Protein AF-A0A7C0Y562-F1 (afdb_monomer_lite)

Radius of gyration: 13.5 Å; chains: 1; bounding box: 38×22×34 Å

Sequence (67 aa):
MAKNKEKWIQSAIKHPGALRKQLKVKKGKKIPLSKLKKAAKKGGVLGRRARLAITLRKLAAKRKKKK

Secondary structure (DSSP, 8-state):
--TTSTTHHHHH-SSTTHHHHHTTPPTTSPPPHHHHHHHHTS-HHHHHHHHHHHHHHHHHHHHHHT-

Foldseek 3Di:
DPPCPVPVVVVVCPDPCPLVVVLVHDPPDDDDPVSLVVQCPDDDPSVVVSVVVVVVVVVVVVVVVVD

pLDDT: mean 85.41, std 9.9, range [50.38, 93.56]

Structure (mmCIF, N/CA/C/O backbone):
data_AF-A0A7C0Y562-F1
#
_entry.id   AF-A0A7C0Y562-F1
#
loop_
_atom_site.group_PDB
_atom_site.id
_atom_site.type_symbol
_atom_site.label_atom_id
_atom_site.label_alt_id
_atom_site.label_comp_id
_atom_site.label_asym_id
_atom_site.label_entity_id
_atom_site.label_seq_id
_atom_site.pdbx_PDB_ins_code
_atom_site.Cartn_x
_atom_site.Cartn_y
_atom_site.Cartn_z
_atom_site.occupancy
_atom_site.B_iso_or_equiv
_atom_site.auth_seq_id
_atom_site.auth_comp_id
_atom_site.auth_asym_id
_atom_site.auth_atom_id
_atom_site.pdbx_PDB_model_num
ATOM 1 N N . MET A 1 1 ? 27.270 9.980 4.155 1.00 55.66 1 MET A N 1
ATOM 2 C CA . MET A 1 1 ? 26.495 8.851 3.577 1.00 55.66 1 MET A CA 1
ATOM 3 C C . MET A 1 1 ? 25.681 8.186 4.698 1.00 55.66 1 MET A C 1
ATOM 5 O O . MET A 1 1 ? 26.122 8.262 5.829 1.00 55.66 1 MET A O 1
ATOM 9 N N . ALA A 1 2 ? 24.509 7.588 4.406 1.00 50.38 2 ALA A N 1
ATOM 10 C CA . ALA A 1 2 ? 23.600 6.854 5.329 1.00 50.38 2 ALA A CA 1
ATOM 11 C C . ALA A 1 2 ? 22.399 7.559 6.026 1.00 50.38 2 ALA A C 1
ATOM 13 O O . ALA A 1 2 ? 21.827 6.988 6.946 1.00 50.38 2 ALA A O 1
ATOM 14 N N . LYS A 1 3 ? 21.857 8.678 5.517 1.00 54.66 3 LYS A N 1
ATOM 15 C CA . LYS A 1 3 ? 20.547 9.206 6.000 1.00 54.66 3 LYS A CA 1
ATOM 16 C C . LYS A 1 3 ? 19.313 8.390 5.537 1.00 54.66 3 LYS A C 1
ATOM 18 O O . LYS A 1 3 ? 18.188 8.676 5.930 1.00 54.66 3 LYS A O 1
ATOM 23 N N . ASN A 1 4 ? 19.512 7.379 4.679 1.00 55.69 4 ASN A N 1
ATOM 24 C CA . ASN A 1 4 ? 18.442 6.640 3.983 1.00 55.69 4 ASN A CA 1
ATOM 25 C C . ASN A 1 4 ? 18.011 5.311 4.637 1.00 55.69 4 ASN A C 1
ATOM 27 O O . ASN A 1 4 ? 16.964 4.786 4.259 1.00 55.69 4 ASN A O 1
ATOM 31 N N . LYS A 1 5 ? 18.773 4.744 5.587 1.00 62.50 5 LYS A N 1
ATOM 32 C CA . LYS A 1 5 ? 18.415 3.451 6.214 1.00 62.50 5 LYS A CA 1
ATOM 33 C C . LYS A 1 5 ? 17.236 3.582 7.180 1.00 62.50 5 LYS A C 1
ATOM 35 O O . LYS A 1 5 ? 16.316 2.771 7.136 1.00 62.50 5 LYS A O 1
ATOM 40 N N . GLU A 1 6 ? 17.222 4.635 7.994 1.00 71.31 6 GLU A N 1
ATOM 41 C CA . GLU A 1 6 ? 16.200 4.831 9.033 1.00 71.31 6 GLU A CA 1
ATOM 42 C C . GLU A 1 6 ? 14.797 5.060 8.453 1.00 71.31 6 GLU A C 1
ATOM 44 O O . GLU A 1 6 ? 13.796 4.628 9.019 1.00 71.31 6 GLU A O 1
ATOM 49 N N . LYS A 1 7 ? 14.713 5.700 7.281 1.00 81.44 7 LYS A N 1
ATOM 50 C CA . LYS A 1 7 ? 13.453 6.084 6.625 1.00 81.44 7 LYS A CA 1
ATOM 51 C C . LYS A 1 7 ? 13.197 5.317 5.328 1.00 81.44 7 LYS A C 1
ATOM 53 O O . LYS A 1 7 ? 12.547 5.835 4.420 1.00 81.44 7 LYS A O 1
ATOM 58 N N . TRP A 1 8 ? 13.642 4.060 5.247 1.00 82.88 8 TRP A N 1
ATOM 59 C CA . TRP A 1 8 ? 13.567 3.258 4.017 1.00 82.88 8 TRP A CA 1
ATOM 60 C C . TRP A 1 8 ? 12.151 3.178 3.413 1.00 82.88 8 TRP A C 1
ATOM 62 O O . TRP A 1 8 ? 12.004 3.201 2.192 1.00 82.88 8 TRP A O 1
ATOM 72 N N . ILE A 1 9 ? 11.094 3.152 4.241 1.00 82.25 9 ILE A N 1
ATOM 73 C CA . ILE A 1 9 ? 9.694 3.132 3.774 1.00 82.25 9 ILE A CA 1
ATOM 74 C C . ILE A 1 9 ? 9.306 4.461 3.117 1.00 82.25 9 ILE A C 1
ATOM 76 O O . ILE A 1 9 ? 8.643 4.455 2.082 1.00 82.25 9 ILE A O 1
ATOM 80 N N . GLN A 1 10 ? 9.707 5.597 3.695 1.00 82.69 10 GLN A N 1
ATOM 81 C CA . GLN A 1 10 ? 9.439 6.911 3.103 1.00 82.69 10 GLN A CA 1
ATOM 82 C C . GLN A 1 10 ? 10.207 7.064 1.788 1.00 82.69 10 GLN A C 1
ATOM 84 O O . GLN A 1 10 ? 9.610 7.437 0.781 1.00 82.69 10 GLN A O 1
ATOM 89 N N . SER A 1 11 ? 11.480 6.663 1.761 1.00 84.75 11 SER A N 1
ATOM 90 C CA . SER A 1 11 ? 12.307 6.696 0.548 1.00 84.75 11 SER A CA 1
ATOM 91 C C . SER A 1 11 ? 11.790 5.755 -0.552 1.00 84.75 11 SER A C 1
ATOM 93 O O . SER A 1 11 ? 11.925 6.050 -1.741 1.00 84.75 11 SER A O 1
ATOM 95 N N . ALA A 1 12 ? 11.138 4.646 -0.186 1.00 80.38 12 ALA A N 1
ATOM 96 C CA . ALA A 1 12 ? 10.508 3.724 -1.132 1.00 80.38 12 ALA A CA 1
ATOM 97 C C . ALA A 1 12 ? 9.217 4.281 -1.772 1.00 80.38 12 ALA A C 1
ATOM 99 O O . ALA A 1 12 ? 8.789 3.799 -2.826 1.00 80.38 12 ALA A O 1
ATOM 100 N N . ILE A 1 13 ? 8.585 5.302 -1.178 1.00 83.44 13 ILE A N 1
ATOM 101 C CA . ILE A 1 13 ? 7.339 5.909 -1.670 1.00 83.44 13 ILE A CA 1
ATOM 102 C C . ILE A 1 13 ? 7.661 7.240 -2.366 1.00 83.44 13 ILE A C 1
ATOM 104 O O . ILE A 1 13 ? 7.361 8.318 -1.867 1.00 83.44 13 ILE A O 1
ATOM 108 N N . LYS A 1 14 ? 8.233 7.163 -3.575 1.00 81.19 14 LYS A N 1
ATOM 109 C CA . LYS A 1 14 ? 8.581 8.357 -4.377 1.00 81.19 14 LYS A CA 1
ATOM 110 C C . LYS A 1 14 ? 7.366 9.129 -4.909 1.00 81.19 14 LYS A C 1
ATOM 112 O O . LYS A 1 14 ? 7.400 10.346 -5.028 1.00 81.19 14 LYS A O 1
ATOM 117 N N . HIS A 1 15 ? 6.278 8.426 -5.231 1.00 83.88 15 HIS A N 1
ATOM 118 C CA . HIS A 1 15 ? 5.062 9.028 -5.793 1.00 83.88 15 HIS A CA 1
ATOM 119 C C . HIS A 1 15 ? 3.845 8.723 -4.912 1.00 83.88 15 HIS A C 1
ATOM 121 O O . HIS A 1 15 ? 3.200 7.673 -5.081 1.00 83.88 15 HIS A O 1
ATOM 127 N N . PRO A 1 16 ? 3.495 9.615 -3.968 1.00 86.00 16 PRO A N 1
ATOM 128 C CA . PRO A 1 16 ? 2.344 9.405 -3.104 1.00 86.00 16 PRO A CA 1
ATOM 129 C C . PRO A 1 16 ? 1.057 9.325 -3.935 1.00 86.00 16 PRO A C 1
ATOM 131 O O . PRO A 1 16 ? 0.793 10.117 -4.837 1.00 86.00 16 PRO A O 1
ATOM 134 N N . GLY A 1 17 ? 0.231 8.318 -3.649 1.00 87.25 17 GLY A N 1
ATOM 135 C CA . GLY A 1 17 ? -1.034 8.104 -4.357 1.00 87.25 17 GLY A CA 1
ATOM 136 C C . GLY A 1 17 ? -0.930 7.400 -5.716 1.00 87.25 17 GLY A C 1
ATOM 137 O O . GLY A 1 17 ? -1.966 7.227 -6.359 1.00 87.25 17 GLY A O 1
ATOM 138 N N . ALA A 1 18 ? 0.250 6.925 -6.137 1.00 89.00 18 ALA A N 1
ATOM 139 C CA . ALA A 1 18 ? 0.408 6.169 -7.387 1.00 89.00 18 ALA A CA 1
ATOM 140 C C . ALA A 1 18 ? -0.516 4.937 -7.458 1.00 89.00 18 ALA A C 1
ATOM 142 O O . ALA A 1 18 ? -1.226 4.751 -8.443 1.00 89.00 18 ALA A O 1
ATOM 143 N N . LEU A 1 19 ? -0.598 4.149 -6.377 1.00 88.44 19 LEU A N 1
ATOM 144 C CA . LEU A 1 19 ? -1.511 3.001 -6.295 1.00 88.44 19 LEU A C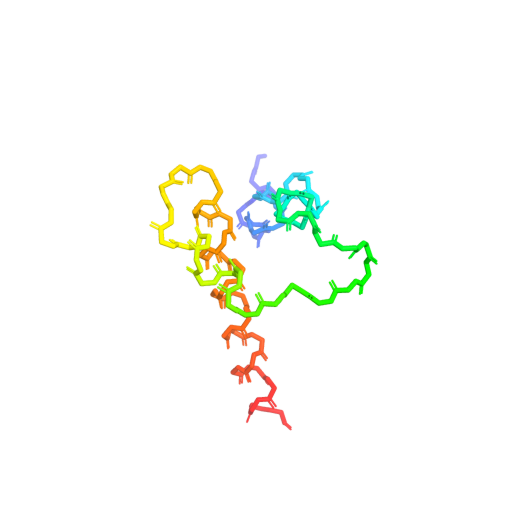A 1
ATOM 145 C C . LEU A 1 19 ? -2.984 3.418 -6.466 1.00 88.44 19 LEU A C 1
ATOM 147 O O . LEU A 1 19 ? -3.754 2.730 -7.127 1.00 88.44 19 LEU A O 1
ATOM 151 N N . ARG A 1 20 ? -3.381 4.567 -5.904 1.00 90.56 20 ARG A N 1
ATOM 152 C CA . ARG A 1 20 ? -4.753 5.087 -6.009 1.00 90.56 20 ARG A CA 1
ATOM 153 C C . ARG A 1 20 ? -5.094 5.478 -7.448 1.00 90.56 20 ARG A C 1
ATOM 155 O O . ARG A 1 20 ? -6.176 5.131 -7.918 1.00 90.56 20 ARG A O 1
ATOM 162 N N . LYS A 1 21 ? -4.163 6.156 -8.134 1.00 88.31 21 LYS A N 1
ATOM 163 C CA . LYS A 1 21 ? -4.290 6.514 -9.556 1.00 88.31 21 LYS A CA 1
ATOM 164 C C . LYS A 1 21 ? -4.444 5.257 -10.418 1.00 88.31 21 LYS A C 1
ATOM 166 O O . LYS A 1 21 ? -5.387 5.171 -11.194 1.00 88.31 21 LYS A O 1
ATOM 171 N N . GLN A 1 22 ? -3.599 4.245 -10.199 1.00 87.50 22 GLN A N 1
ATOM 172 C CA . GLN A 1 22 ? -3.657 2.977 -10.941 1.00 87.50 22 GLN A CA 1
ATOM 173 C C . GLN A 1 22 ? -4.974 2.212 -10.739 1.00 87.50 22 GLN A C 1
ATOM 175 O O . GLN A 1 22 ? -5.444 1.542 -11.651 1.00 87.50 22 GLN A O 1
ATOM 180 N N . LEU A 1 23 ? -5.592 2.317 -9.560 1.00 87.69 23 LEU A N 1
ATOM 181 C 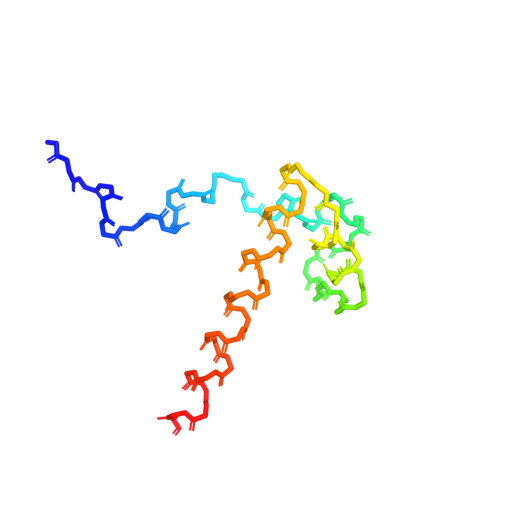CA . LEU A 1 23 ? -6.880 1.678 -9.264 1.00 87.69 23 LEU A CA 1
ATOM 182 C C . LEU A 1 23 ? -8.101 2.539 -9.636 1.00 87.69 23 LEU A C 1
ATOM 184 O O . LEU A 1 23 ? -9.227 2.144 -9.319 1.00 87.69 23 LEU A O 1
ATOM 188 N N . LYS A 1 24 ? -7.890 3.704 -10.273 1.00 87.25 24 LYS A N 1
ATOM 189 C CA . LYS A 1 24 ? -8.930 4.680 -10.649 1.00 87.25 24 LYS A CA 1
ATOM 190 C C . LYS A 1 24 ? -9.869 5.030 -9.482 1.00 87.25 24 LYS A C 1
ATOM 192 O O . LYS A 1 24 ? -11.081 5.149 -9.641 1.00 87.25 24 LYS A O 1
ATOM 197 N N . VAL A 1 25 ? -9.322 5.149 -8.270 1.00 87.50 25 VAL A N 1
ATOM 198 C CA . VAL A 1 25 ? -10.095 5.536 -7.077 1.00 87.50 25 VAL A CA 1
ATOM 199 C C . VAL A 1 25 ? -10.049 7.058 -6.924 1.00 87.50 25 VAL A C 1
ATOM 201 O O . VAL A 1 25 ? -8.970 7.651 -7.007 1.00 87.50 25 VAL A O 1
ATOM 204 N N . LYS A 1 26 ? -11.206 7.692 -6.671 1.00 85.06 26 LYS A N 1
ATOM 205 C CA . LYS A 1 26 ? -11.304 9.148 -6.450 1.00 85.06 26 LYS A CA 1
ATOM 206 C C . LYS A 1 26 ? -10.308 9.607 -5.372 1.00 85.06 26 LYS A C 1
ATOM 208 O O . LYS A 1 26 ? -10.120 8.933 -4.354 1.00 85.06 26 LYS A O 1
ATOM 213 N N . LYS A 1 27 ? -9.654 10.754 -5.596 1.00 80.38 27 LYS A N 1
ATOM 214 C CA . LYS A 1 27 ? -8.740 11.377 -4.621 1.00 80.38 27 LYS A CA 1
ATOM 215 C C . LYS A 1 27 ? -9.486 11.598 -3.297 1.00 80.38 27 LYS A C 1
ATOM 217 O O . LYS A 1 27 ? -10.670 11.902 -3.302 1.00 80.38 27 LYS A O 1
ATOM 222 N N . GLY A 1 28 ? -8.814 11.341 -2.175 1.00 79.56 28 GLY A N 1
ATOM 223 C CA . GLY A 1 28 ? -9.408 11.440 -0.834 1.00 79.56 28 GLY A CA 1
ATOM 224 C C . GLY A 1 28 ? -10.260 10.242 -0.396 1.00 79.56 28 GLY A C 1
ATOM 225 O O . GLY A 1 28 ? -10.450 10.047 0.800 1.00 79.56 28 GLY A O 1
ATOM 226 N N . LYS A 1 29 ? -10.709 9.372 -1.314 1.00 84.69 29 LYS A N 1
ATOM 227 C CA . LYS A 1 29 ? -11.467 8.172 -0.934 1.00 84.69 29 LYS A CA 1
ATOM 228 C C . LYS A 1 29 ? -10.548 7.025 -0.515 1.00 84.69 29 LYS A C 1
ATOM 230 O O . LYS A 1 29 ? -9.469 6.818 -1.079 1.00 84.69 29 LYS A O 1
ATOM 235 N N . LYS A 1 30 ? -11.009 6.243 0.467 1.00 86.25 30 LYS A N 1
ATOM 236 C CA . LYS A 1 30 ? -10.354 4.996 0.885 1.00 86.25 30 LYS A CA 1
ATOM 237 C C . LYS A 1 30 ? -10.332 4.012 -0.288 1.00 86.25 30 LYS A C 1
ATOM 239 O O . LYS A 1 30 ? -11.322 3.861 -1.000 1.00 86.25 30 LYS A O 1
ATOM 244 N N . ILE A 1 31 ? -9.201 3.332 -0.483 1.00 87.12 31 ILE A N 1
ATOM 245 C CA . ILE A 1 31 ? -9.079 2.285 -1.504 1.00 87.12 31 ILE A CA 1
ATOM 246 C C . ILE A 1 31 ? -9.905 1.075 -1.041 1.00 87.12 31 ILE A C 1
ATOM 248 O O . ILE A 1 31 ? -9.620 0.543 0.036 1.00 87.12 31 ILE A O 1
ATOM 252 N N . PRO A 1 32 ? -10.896 0.610 -1.827 1.00 90.25 32 PRO A N 1
ATOM 253 C CA . PRO A 1 32 ? -11.694 -0.550 -1.458 1.00 90.25 32 PRO A CA 1
ATOM 254 C C . PRO A 1 32 ? -10.829 -1.798 -1.286 1.00 90.25 32 PRO A C 1
ATOM 256 O O . PRO A 1 32 ? -9.955 -2.095 -2.105 1.00 90.25 32 PRO A O 1
ATOM 259 N N . LEU A 1 33 ? -11.119 -2.562 -0.238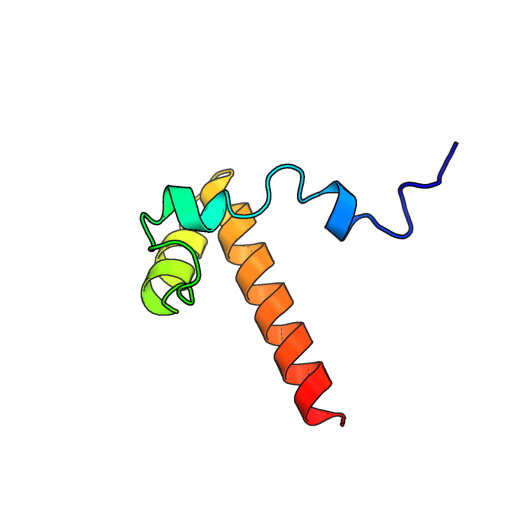 1.00 88.81 33 LEU A N 1
ATOM 260 C CA . LEU A 1 33 ? -10.356 -3.744 0.162 1.00 88.81 33 LEU A CA 1
ATOM 261 C C . LEU A 1 33 ? -10.334 -4.816 -0.934 1.00 88.81 33 LEU A C 1
ATOM 263 O O . LEU A 1 33 ? -9.297 -5.423 -1.194 1.00 88.81 33 LEU A O 1
ATOM 267 N N . SER A 1 34 ? -11.460 -4.990 -1.622 1.00 88.62 34 SER A N 1
ATOM 268 C CA . SER A 1 34 ? -11.608 -5.93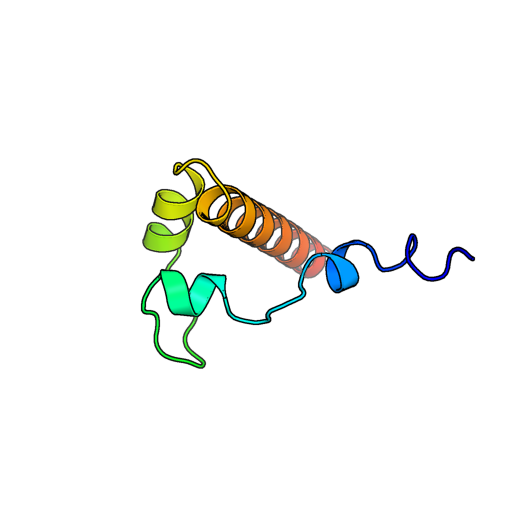3 -2.732 1.00 88.62 34 SER A CA 1
ATOM 269 C C . SER A 1 34 ? -10.695 -5.573 -3.907 1.00 88.62 34 SER A C 1
ATOM 271 O O . SER A 1 34 ? -10.005 -6.439 -4.440 1.00 88.62 34 SER A O 1
ATOM 273 N N . LYS A 1 35 ? -10.607 -4.283 -4.268 1.00 89.25 35 LYS A N 1
ATOM 274 C CA . LYS A 1 35 ? -9.703 -3.800 -5.330 1.00 89.25 35 LYS A CA 1
ATOM 275 C C . LYS A 1 35 ? -8.235 -3.942 -4.924 1.00 89.25 35 LYS A C 1
ATOM 277 O O . LYS A 1 35 ? -7.411 -4.359 -5.733 1.00 89.25 35 LYS A O 1
ATOM 282 N N . LEU A 1 36 ? -7.925 -3.658 -3.661 1.00 89.31 36 LEU A N 1
ATOM 283 C CA . LEU A 1 36 ? -6.583 -3.800 -3.100 1.00 89.31 36 LEU A CA 1
ATOM 284 C C . LEU A 1 36 ? -6.102 -5.264 -3.128 1.00 89.31 36 LEU A C 1
ATOM 286 O O . LEU A 1 36 ? -4.993 -5.536 -3.579 1.00 89.31 36 LEU A O 1
ATOM 290 N N . LYS A 1 37 ? -6.950 -6.212 -2.700 1.00 91.19 37 LYS A N 1
ATOM 291 C CA . LYS A 1 37 ? -6.652 -7.655 -2.726 1.00 91.19 37 LYS A CA 1
ATOM 292 C C . LYS A 1 37 ? -6.457 -8.167 -4.155 1.00 91.19 37 LYS A C 1
ATOM 294 O O . LYS A 1 37 ? -5.489 -8.875 -4.411 1.00 91.19 37 LYS A O 1
ATOM 299 N N . LYS A 1 38 ? -7.327 -7.767 -5.093 1.00 92.81 38 LYS A N 1
ATOM 300 C CA . LYS A 1 38 ? -7.180 -8.105 -6.520 1.00 92.81 38 LYS A CA 1
ATOM 301 C C . LYS A 1 38 ? -5.854 -7.586 -7.083 1.00 92.81 38 LYS A C 1
ATOM 303 O O . LYS A 1 38 ? -5.163 -8.317 -7.779 1.00 92.81 38 LYS A O 1
ATOM 308 N N . ALA A 1 39 ? -5.465 -6.359 -6.741 1.00 91.62 39 ALA A N 1
ATOM 309 C CA . ALA A 1 39 ? -4.190 -5.789 -7.168 1.00 91.62 39 ALA A CA 1
ATOM 310 C C . ALA A 1 39 ? -2.977 -6.494 -6.540 1.00 91.62 39 ALA A C 1
ATOM 312 O O . ALA A 1 39 ? -1.965 -6.646 -7.210 1.00 91.62 39 ALA A O 1
ATOM 313 N N . ALA A 1 40 ? -3.077 -6.961 -5.293 1.00 92.88 40 ALA A N 1
ATOM 314 C CA . ALA A 1 40 ? -1.991 -7.666 -4.607 1.00 92.88 40 ALA A CA 1
ATOM 315 C C . ALA A 1 40 ? -1.668 -9.037 -5.217 1.00 92.88 40 ALA A C 1
ATOM 317 O O . ALA A 1 40 ? -0.511 -9.457 -5.162 1.00 92.88 40 ALA A O 1
ATOM 318 N N . LYS A 1 41 ? -2.673 -9.696 -5.812 1.00 93.12 41 LYS A N 1
ATOM 319 C CA . LYS A 1 41 ? -2.502 -10.937 -6.582 1.00 93.12 41 LYS A CA 1
ATOM 320 C C . LYS A 1 41 ? -1.802 -10.712 -7.925 1.00 93.12 41 LYS A C 1
ATOM 322 O O . LYS A 1 41 ? -1.276 -11.659 -8.492 1.00 93.12 41 LYS A O 1
ATOM 327 N N . LYS A 1 42 ? -1.782 -9.478 -8.440 1.00 91.00 42 LYS A N 1
ATOM 328 C CA . LYS A 1 42 ? -1.067 -9.167 -9.682 1.00 91.00 42 LYS A CA 1
ATOM 329 C C . LYS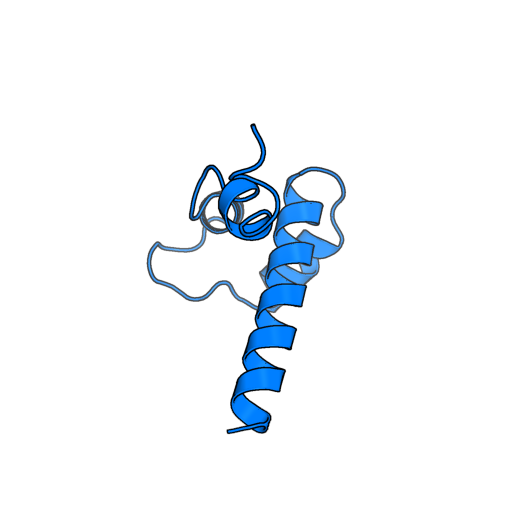 A 1 42 ? 0.446 -9.157 -9.442 1.00 91.00 42 LYS A C 1
ATOM 331 O O . LYS A 1 42 ? 0.920 -8.842 -8.348 1.00 91.00 42 LYS A O 1
ATOM 336 N N . GLY A 1 43 ? 1.206 -9.476 -10.484 1.00 90.69 43 GLY A N 1
ATOM 337 C CA . GLY A 1 43 ? 2.660 -9.329 -10.505 1.00 90.69 43 GLY A CA 1
ATOM 338 C C . GLY A 1 43 ? 3.121 -7.871 -10.642 1.00 90.69 43 GLY A C 1
ATOM 339 O O . GLY A 1 43 ? 2.328 -6.922 -10.653 1.00 90.69 43 GLY A O 1
ATOM 340 N N . GLY A 1 44 ? 4.436 -7.685 -10.744 1.00 91.25 44 GLY A N 1
ATOM 341 C CA . GLY A 1 44 ? 5.043 -6.403 -11.105 1.00 91.25 44 GLY A CA 1
ATOM 342 C C . GLY A 1 44 ? 4.937 -5.293 -10.050 1.00 91.25 44 GLY A C 1
ATOM 343 O O . GLY A 1 44 ? 4.785 -5.519 -8.846 1.00 91.25 44 GLY A O 1
ATOM 344 N N . VAL A 1 45 ? 5.086 -4.045 -10.504 1.00 90.12 45 VAL A N 1
ATOM 345 C CA . VAL A 1 45 ? 5.114 -2.849 -9.638 1.00 90.12 45 VAL A CA 1
ATOM 346 C C . VAL A 1 45 ? 3.767 -2.619 -8.944 1.00 90.12 45 VAL A C 1
ATOM 348 O O . VAL A 1 45 ? 3.731 -2.257 -7.767 1.00 90.12 45 VAL A O 1
ATOM 351 N N . LEU A 1 46 ? 2.655 -2.870 -9.641 1.00 90.88 46 LEU A N 1
ATOM 352 C CA . LEU A 1 46 ? 1.307 -2.728 -9.086 1.00 90.88 46 LEU A CA 1
ATOM 353 C C . LEU A 1 46 ? 1.079 -3.689 -7.908 1.00 90.88 46 LEU A C 1
ATOM 355 O O . LEU A 1 46 ? 0.628 -3.261 -6.844 1.00 90.88 46 LEU A O 1
ATOM 359 N N . GLY A 1 47 ? 1.452 -4.961 -8.082 1.00 92.44 47 GLY A N 1
ATOM 360 C CA . GLY A 1 47 ? 1.357 -5.984 -7.043 1.00 92.44 47 GLY A CA 1
ATOM 361 C C . GLY A 1 47 ? 2.186 -5.667 -5.810 1.00 92.44 47 GLY A C 1
ATOM 362 O O . GLY A 1 47 ? 1.679 -5.708 -4.688 1.00 92.44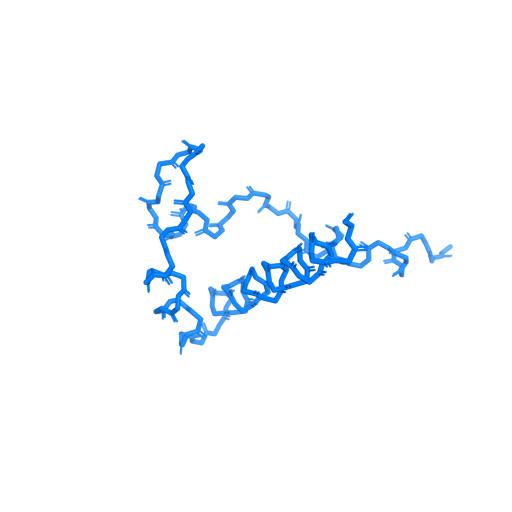 47 GLY A O 1
ATOM 363 N N . ARG A 1 48 ? 3.448 -5.268 -6.019 1.00 91.94 48 ARG A N 1
ATOM 364 C CA . ARG A 1 48 ? 4.356 -4.849 -4.940 1.00 91.94 48 ARG A CA 1
ATOM 365 C C . ARG A 1 48 ? 3.768 -3.696 -4.119 1.00 91.94 48 ARG A C 1
ATOM 367 O O . ARG A 1 48 ? 3.726 -3.778 -2.893 1.00 91.94 48 ARG A O 1
ATOM 374 N N . ARG A 1 49 ? 3.223 -2.667 -4.782 1.00 91.69 49 ARG A N 1
ATOM 375 C CA . ARG A 1 49 ? 2.560 -1.526 -4.120 1.00 91.69 49 ARG A CA 1
ATOM 376 C C . ARG A 1 49 ? 1.328 -1.951 -3.320 1.00 91.69 49 ARG A C 1
ATOM 378 O O . ARG A 1 49 ? 1.136 -1.489 -2.197 1.00 91.69 49 ARG A O 1
ATOM 385 N N . ALA A 1 50 ? 0.498 -2.829 -3.879 1.00 92.94 50 ALA A N 1
ATOM 386 C CA . ALA A 1 50 ? -0.700 -3.318 -3.205 1.00 92.94 50 ALA A CA 1
ATOM 387 C C . ALA A 1 50 ? -0.365 -4.173 -1.970 1.00 92.94 50 ALA A C 1
ATOM 389 O O . ALA A 1 50 ? -0.985 -3.994 -0.922 1.00 92.94 50 ALA A O 1
ATOM 390 N N . ARG A 1 51 ? 0.650 -5.043 -2.056 1.00 93.56 51 ARG A N 1
ATOM 391 C CA . ARG A 1 51 ? 1.144 -5.831 -0.914 1.00 93.56 51 ARG A CA 1
ATOM 392 C C . ARG A 1 51 ? 1.696 -4.942 0.195 1.00 93.56 51 ARG A C 1
ATOM 394 O O . ARG A 1 51 ? 1.276 -5.095 1.339 1.00 93.56 51 ARG A O 1
ATOM 401 N N . LEU A 1 52 ? 2.533 -3.958 -0.146 1.00 92.00 52 LEU A N 1
ATOM 402 C CA . LEU A 1 52 ? 3.037 -2.979 0.822 1.00 92.00 52 LEU A CA 1
ATOM 403 C C . LEU A 1 52 ? 1.884 -2.262 1.543 1.00 92.00 52 LEU A C 1
ATOM 405 O O . LEU A 1 52 ? 1.866 -2.196 2.770 1.00 92.00 52 LEU A O 1
ATOM 409 N N . ALA A 1 53 ? 0.876 -1.796 0.800 1.00 91.50 53 ALA A N 1
ATOM 410 C CA . ALA A 1 53 ? -0.294 -1.140 1.381 1.00 91.50 53 ALA A CA 1
ATOM 411 C C . ALA A 1 53 ? -1.083 -2.056 2.341 1.00 91.50 53 ALA A C 1
ATOM 413 O O . ALA A 1 53 ? -1.556 -1.594 3.381 1.00 91.50 53 ALA A O 1
ATOM 414 N N . ILE A 1 54 ? -1.208 -3.353 2.033 1.00 92.81 54 ILE A N 1
ATOM 415 C CA . ILE A 1 54 ? -1.829 -4.338 2.935 1.00 92.81 54 ILE A CA 1
ATOM 416 C C . ILE A 1 54 ? -1.017 -4.481 4.224 1.00 92.81 54 ILE A C 1
ATOM 418 O O . ILE A 1 54 ? -1.604 -4.456 5.308 1.00 92.81 54 ILE A O 1
ATOM 422 N N . THR A 1 55 ? 0.306 -4.614 4.118 1.00 92.44 55 THR A N 1
ATOM 423 C CA . THR A 1 55 ? 1.201 -4.745 5.275 1.00 92.44 55 THR A CA 1
ATOM 424 C C . THR A 1 55 ? 1.097 -3.529 6.189 1.00 92.44 55 THR A C 1
ATOM 426 O O . THR A 1 55 ? 0.828 -3.681 7.379 1.00 92.44 55 THR A O 1
ATOM 429 N N . LEU A 1 56 ? 1.187 -2.319 5.630 1.00 91.50 56 LEU A N 1
ATOM 430 C CA . LEU A 1 56 ? 1.044 -1.073 6.390 1.00 91.50 56 LEU A CA 1
ATOM 431 C C . LEU A 1 56 ? -0.318 -0.978 7.091 1.00 91.50 56 LEU A C 1
ATOM 433 O O . LEU A 1 56 ? -0.397 -0.573 8.250 1.00 91.50 56 LEU A O 1
ATOM 437 N N . ARG A 1 57 ? -1.396 -1.419 6.429 1.00 91.19 57 ARG A N 1
ATOM 438 C CA . ARG A 1 57 ? -2.736 -1.461 7.030 1.00 91.19 57 ARG A CA 1
ATOM 439 C C . ARG A 1 57 ? -2.803 -2.407 8.230 1.00 91.19 57 ARG A C 1
ATOM 441 O O . ARG A 1 57 ? -3.419 -2.056 9.234 1.00 91.19 57 ARG A O 1
ATOM 448 N N . LYS A 1 58 ? -2.178 -3.588 8.140 1.00 92.19 58 LYS A N 1
ATOM 449 C CA . LYS A 1 58 ? -2.098 -4.551 9.253 1.00 92.19 58 LYS A CA 1
ATOM 450 C C . LYS A 1 58 ? -1.296 -3.981 10.425 1.00 92.19 58 LYS A C 1
ATOM 452 O O . LYS A 1 58 ? -1.762 -4.056 11.558 1.00 92.19 58 LYS A O 1
ATOM 457 N N . LEU A 1 59 ? -0.141 -3.369 10.155 1.00 91.94 59 LEU A N 1
ATOM 458 C CA . LEU A 1 59 ? 0.691 -2.727 11.180 1.00 91.94 59 LEU A CA 1
ATOM 459 C C . LEU A 1 59 ? -0.067 -1.603 11.898 1.00 91.94 59 LEU A C 1
ATOM 461 O O . LEU A 1 59 ? -0.087 -1.559 13.125 1.00 91.94 59 LEU A O 1
ATOM 465 N N . ALA A 1 60 ? -0.766 -0.745 11.149 1.00 91.31 60 ALA A N 1
ATOM 466 C CA . ALA A 1 60 ? -1.586 0.320 11.721 1.00 91.31 60 ALA A CA 1
ATOM 467 C C . ALA A 1 60 ? -2.730 -0.224 12.592 1.00 91.31 60 ALA A C 1
ATOM 469 O O . ALA A 1 60 ? -2.994 0.320 13.662 1.00 91.31 60 ALA A O 1
ATOM 470 N N . ALA A 1 61 ? -3.388 -1.307 12.165 1.00 91.81 61 ALA A N 1
ATOM 471 C CA . ALA A 1 61 ? -4.422 -1.966 12.960 1.00 91.81 61 ALA A CA 1
ATOM 472 C C . ALA A 1 61 ? -3.851 -2.578 14.249 1.00 91.81 61 ALA A C 1
ATOM 474 O O . ALA A 1 61 ? -4.433 -2.394 15.313 1.00 91.81 61 ALA A O 1
ATOM 475 N N . LYS A 1 62 ? -2.690 -3.245 14.176 1.00 92.50 62 LYS A N 1
ATOM 476 C CA . LYS A 1 62 ? -1.997 -3.794 15.353 1.00 92.50 62 LYS A CA 1
ATOM 477 C C . LYS A 1 62 ? -1.620 -2.689 16.340 1.00 92.50 62 LYS A C 1
ATOM 479 O O . LYS A 1 62 ? -1.833 -2.856 17.532 1.00 92.50 62 LYS A O 1
ATOM 484 N N . ARG A 1 63 ? -1.133 -1.545 15.846 1.00 92.12 63 ARG A N 1
ATOM 485 C CA . ARG A 1 63 ? -0.811 -0.378 16.680 1.00 92.12 63 ARG A CA 1
ATOM 486 C C . ARG A 1 63 ? -2.042 0.192 17.383 1.00 92.12 63 ARG A C 1
ATOM 488 O O . ARG A 1 63 ? -1.947 0.530 18.550 1.00 92.12 63 ARG A O 1
ATOM 495 N N . LYS A 1 64 ? -3.188 0.266 16.695 1.00 90.38 64 LYS A N 1
ATOM 496 C CA . LYS A 1 64 ? -4.455 0.715 17.298 1.00 90.38 64 LYS A CA 1
ATOM 497 C C . LYS A 1 64 ? -4.974 -0.214 18.393 1.00 90.38 64 LYS A C 1
ATOM 499 O O . LYS A 1 64 ? -5.629 0.273 19.289 1.00 90.38 64 LYS A O 1
ATOM 504 N N . LYS A 1 65 ? -4.708 -1.520 18.303 1.00 83.50 65 LYS A N 1
ATOM 505 C CA . LYS A 1 65 ? -5.103 -2.497 19.332 1.00 83.50 65 LYS A CA 1
ATOM 506 C C . LYS A 1 65 ? -4.205 -2.485 20.572 1.00 83.50 65 LYS A C 1
ATOM 508 O O . LYS A 1 65 ? -4.561 -3.089 21.569 1.00 83.50 65 LYS A O 1
ATOM 513 N N . LYS A 1 66 ? -3.012 -1.893 20.473 1.00 79.44 66 LYS A N 1
ATOM 514 C CA . LYS A 1 66 ? -2.038 -1.778 21.570 1.00 79.44 66 LYS A CA 1
ATOM 515 C C . LYS A 1 66 ? -2.142 -0.447 22.327 1.00 79.44 66 LYS A C 1
ATOM 517 O O . LYS A 1 66 ? -1.280 -0.164 23.149 1.00 79.44 66 LYS A O 1
ATOM 522 N N . LYS A 1 67 ? -3.113 0.385 21.968 1.00 66.00 67 LYS A N 1
ATOM 523 C CA . LYS A 1 67 ? -3.368 1.702 22.537 1.00 66.00 67 LYS A CA 1
ATOM 524 C C . LYS A 1 67 ? -4.762 1.677 23.135 1.00 66.00 67 LYS A C 1
ATOM 526 O O . LYS A 1 67 ? -4.950 2.388 24.135 1.00 66.00 67 LYS A O 1
#

Organism: Desulfofervidus auxilii (NCBI:txid1621989)